Protein AF-A0A524BIB5-F1 (afdb_monomer)

pLDDT: mean 93.96, std 9.49, range [48.97, 98.44]

Radius of gyration: 13.24 Å; Cα contacts (8 Å, |Δi|>4): 58; chains: 1; bounding box: 42×23×29 Å

Structure (mmCIF, N/CA/C/O backbone):
data_AF-A0A524BIB5-F1
#
_entry.id   AF-A0A524BIB5-F1
#
loop_
_atom_site.group_PDB
_atom_site.id
_atom_site.type_symbol
_atom_site.label_atom_id
_atom_site.label_alt_id
_atom_site.label_comp_id
_atom_site.label_asym_id
_atom_site.label_entity_id
_atom_site.label_seq_id
_atom_site.pdbx_PDB_ins_code
_atom_site.Cartn_x
_atom_site.Cartn_y
_atom_site.Cartn_z
_atom_site.occupancy
_atom_site.B_iso_or_equiv
_atom_site.auth_seq_id
_atom_site.auth_comp_id
_atom_site.auth_asym_id
_atom_site.auth_atom_id
_atom_site.pdbx_PDB_model_num
ATOM 1 N N . MET A 1 1 ? -30.619 3.531 13.557 1.00 48.97 1 MET A N 1
ATOM 2 C CA . MET A 1 1 ? -29.252 3.996 13.859 1.00 48.97 1 MET A CA 1
ATOM 3 C C . MET A 1 1 ? -28.468 3.837 12.573 1.00 48.97 1 MET A C 1
ATOM 5 O O . MET A 1 1 ? -28.447 2.732 12.048 1.00 48.97 1 MET A O 1
ATOM 9 N N . THR A 1 2 ? -27.980 4.919 11.974 1.00 51.66 2 THR A N 1
ATOM 10 C CA . THR A 1 2 ? -27.073 4.817 10.822 1.00 51.66 2 THR A CA 1
ATOM 11 C C . THR A 1 2 ? -25.827 4.083 11.293 1.00 51.66 2 THR A C 1
ATOM 13 O O . THR A 1 2 ? -25.245 4.511 12.283 1.00 51.66 2 THR A O 1
ATOM 16 N N . ALA A 1 3 ? -25.468 2.965 10.660 1.00 66.81 3 ALA A N 1
ATOM 17 C CA . ALA A 1 3 ? -24.199 2.307 10.948 1.00 66.81 3 ALA A CA 1
ATOM 18 C C . ALA A 1 3 ? -23.072 3.330 10.751 1.00 66.81 3 ALA A C 1
ATOM 20 O O . ALA A 1 3 ? -23.032 3.999 9.710 1.00 66.81 3 ALA A O 1
ATOM 21 N N . ASP A 1 4 ? -22.217 3.493 11.759 1.00 85.75 4 ASP A N 1
ATOM 22 C CA . ASP A 1 4 ? -21.054 4.361 11.638 1.00 85.75 4 ASP A CA 1
ATOM 23 C C . ASP A 1 4 ? -20.147 3.789 10.547 1.00 85.75 4 ASP A C 1
ATOM 25 O O . ASP A 1 4 ? -19.847 2.596 10.519 1.00 85.75 4 ASP A O 1
ATOM 29 N N . ARG A 1 5 ? -19.796 4.631 9.573 1.00 92.62 5 ARG A N 1
ATOM 30 C CA . ARG A 1 5 ? -18.927 4.230 8.464 1.00 92.62 5 ARG A CA 1
ATOM 31 C C . ARG A 1 5 ? -17.499 4.132 8.977 1.00 92.62 5 ARG A C 1
ATOM 33 O O . ARG A 1 5 ? -17.028 5.091 9.588 1.00 92.62 5 ARG A O 1
ATOM 40 N N . THR A 1 6 ? -16.802 3.052 8.644 1.00 93.50 6 THR A N 1
ATOM 41 C CA . THR A 1 6 ? -15.351 2.986 8.828 1.00 93.50 6 THR A CA 1
ATOM 42 C C . THR A 1 6 ? -14.692 4.073 7.967 1.00 93.50 6 THR A C 1
ATOM 44 O O . THR A 1 6 ? -15.001 4.178 6.774 1.00 93.50 6 THR A O 1
ATOM 47 N N . PRO A 1 7 ? -13.857 4.951 8.541 1.00 96.81 7 PRO A N 1
ATOM 48 C CA . PRO A 1 7 ? -13.115 5.943 7.771 1.00 96.81 7 PRO A CA 1
ATOM 49 C C . PRO A 1 7 ? -12.021 5.274 6.925 1.00 96.81 7 PRO A C 1
ATOM 51 O O . PRO A 1 7 ? -11.398 4.313 7.362 1.00 96.81 7 PRO A O 1
ATOM 54 N N . LEU A 1 8 ? -11.755 5.826 5.737 1.00 97.06 8 LEU A N 1
ATOM 55 C CA . LEU A 1 8 ? -10.716 5.355 4.814 1.00 97.06 8 LEU A CA 1
ATOM 56 C C . LEU A 1 8 ? -9.599 6.395 4.682 1.00 97.06 8 LEU A C 1
ATOM 58 O O . LEU A 1 8 ? -9.847 7.530 4.266 1.00 97.06 8 LEU A O 1
ATOM 62 N N . MET A 1 9 ? -8.363 5.983 4.952 1.00 97.75 9 MET A N 1
ATOM 63 C CA . MET A 1 9 ? -7.150 6.768 4.739 1.00 97.75 9 MET A CA 1
ATOM 64 C C . MET A 1 9 ? -6.451 6.302 3.459 1.00 97.75 9 MET A C 1
ATOM 66 O O . MET A 1 9 ? -5.790 5.267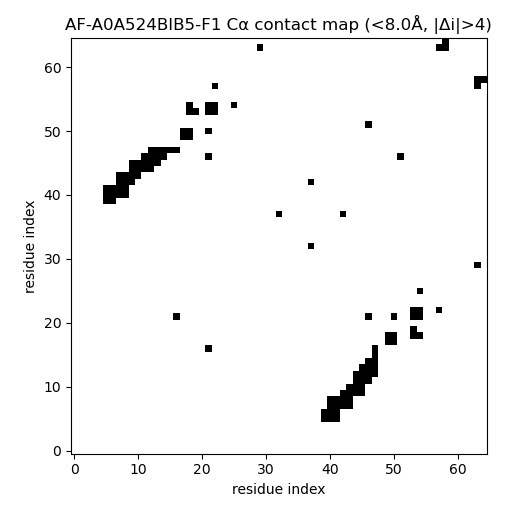 3.435 1.00 97.75 9 MET A O 1
ATOM 70 N N . ALA A 1 10 ? -6.597 7.078 2.381 1.00 98.25 10 ALA A N 1
ATOM 71 C CA . ALA A 1 10 ? -6.046 6.755 1.064 1.00 98.25 10 ALA A CA 1
ATOM 72 C C . ALA A 1 10 ? -4.810 7.613 0.725 1.00 98.25 10 ALA A C 1
ATOM 74 O O . ALA A 1 10 ? -4.916 8.792 0.379 1.00 98.25 10 ALA A O 1
ATOM 75 N N . GLY A 1 11 ? -3.622 7.015 0.800 1.00 97.81 11 GLY A N 1
A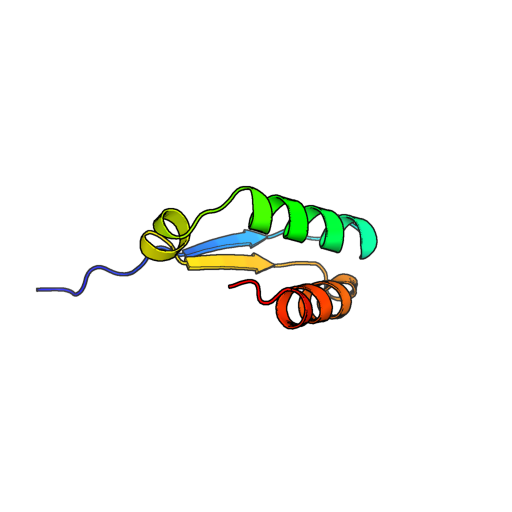TOM 76 C CA . GLY A 1 11 ? -2.346 7.650 0.483 1.00 97.81 11 GLY A CA 1
ATOM 77 C C . GLY A 1 11 ? -2.056 7.670 -1.016 1.00 97.81 11 GLY A C 1
ATOM 78 O O . GLY A 1 11 ? -1.482 6.723 -1.546 1.00 97.81 11 GLY A O 1
ATOM 79 N N . ASN A 1 12 ? -2.403 8.765 -1.699 1.00 98.25 12 ASN A N 1
ATOM 80 C CA . ASN A 1 12 ? -2.067 8.972 -3.112 1.00 98.25 12 ASN A CA 1
ATOM 81 C C . ASN A 1 12 ? -0.631 9.466 -3.299 1.00 98.25 12 ASN A C 1
ATOM 83 O O . ASN A 1 12 ? -0.317 10.623 -3.013 1.00 98.25 12 ASN A O 1
ATOM 87 N N . TRP A 1 13 ? 0.221 8.598 -3.841 1.00 98.06 13 TRP A N 1
ATOM 88 C CA . TRP A 1 13 ? 1.641 8.870 -4.059 1.00 98.06 13 TRP A CA 1
ATOM 89 C C . TRP A 1 13 ? 1.896 9.730 -5.296 1.00 98.06 13 TRP A C 1
ATOM 91 O O . TRP A 1 13 ? 2.984 10.286 -5.462 1.00 98.06 13 TRP A O 1
ATOM 101 N N . LYS A 1 14 ? 0.872 9.908 -6.139 1.00 97.62 14 LYS A N 1
ATOM 102 C CA . LYS A 1 14 ? 0.948 10.608 -7.423 1.00 97.62 14 LYS A CA 1
ATOM 103 C C . LYS A 1 14 ? 2.061 9.990 -8.277 1.00 97.62 14 LYS A C 1
ATOM 105 O O . LYS A 1 14 ? 2.139 8.775 -8.381 1.00 97.62 14 LYS A O 1
ATOM 110 N N . MET A 1 15 ? 2.901 10.810 -8.902 1.00 97.44 15 MET A N 1
ATOM 111 C CA . MET A 1 15 ? 4.029 10.357 -9.716 1.00 97.44 15 MET A CA 1
ATOM 112 C C . MET A 1 15 ? 5.342 10.532 -8.944 1.00 97.44 15 MET A C 1
ATOM 114 O O . MET A 1 15 ? 6.216 11.288 -9.356 1.00 97.44 15 MET A O 1
ATOM 118 N N . ASN A 1 16 ? 5.434 9.884 -7.783 1.00 97.38 16 ASN A N 1
ATOM 119 C CA . ASN A 1 16 ? 6.637 9.855 -6.955 1.00 97.38 16 ASN A CA 1
ATOM 120 C C . ASN A 1 16 ? 7.022 8.412 -6.661 1.00 97.38 16 ASN A C 1
ATOM 122 O O . ASN A 1 16 ? 6.154 7.543 -6.649 1.00 97.38 16 ASN A O 1
ATOM 126 N N . MET A 1 17 ? 8.296 8.238 -6.314 1.00 97.12 17 MET A N 1
ATOM 127 C CA . MET A 1 17 ? 8.945 6.967 -6.013 1.00 97.12 17 MET A CA 1
ATOM 128 C C . MET A 1 17 ? 9.193 6.076 -7.228 1.00 97.12 17 MET A C 1
ATOM 130 O O . MET A 1 17 ? 8.558 6.187 -8.275 1.00 97.12 17 MET A O 1
ATOM 134 N N . ASN A 1 18 ? 10.187 5.212 -7.070 1.00 97.69 18 ASN A N 1
ATOM 135 C CA . ASN A 1 18 ? 10.378 4.024 -7.884 1.00 97.69 18 ASN A CA 1
ATOM 136 C C . ASN A 1 18 ? 10.005 2.760 -7.090 1.00 97.69 18 ASN A C 1
ATOM 138 O O . ASN A 1 18 ? 9.869 2.790 -5.866 1.00 97.69 18 ASN A O 1
ATOM 142 N N . HIS A 1 19 ? 9.940 1.621 -7.777 1.00 97.44 19 HIS A N 1
ATOM 143 C CA . HIS A 1 19 ? 9.538 0.346 -7.181 1.00 97.44 19 HIS A CA 1
ATOM 144 C C . HIS A 1 19 ? 10.359 -0.124 -5.958 1.00 97.44 19 HIS A C 1
ATOM 146 O O . HIS A 1 19 ? 9.818 -0.852 -5.127 1.00 97.44 19 HIS A O 1
ATOM 152 N N . PHE A 1 20 ? 11.619 0.297 -5.781 1.00 98.06 20 PHE A N 1
ATOM 153 C CA . PHE A 1 20 ? 12.388 0.004 -4.560 1.00 98.06 20 PHE A CA 1
ATOM 154 C C . PHE A 1 20 ? 11.963 0.889 -3.383 1.00 98.06 20 PHE A C 1
ATOM 156 O O . PHE A 1 20 ? 11.816 0.412 -2.258 1.00 98.06 20 PHE A O 1
ATOM 163 N N . GLU A 1 21 ? 11.749 2.180 -3.639 1.00 98.06 21 GLU A N 1
ATOM 164 C CA . GLU A 1 21 ? 11.275 3.138 -2.632 1.00 98.06 21 GLU A CA 1
ATOM 165 C C . GLU A 1 21 ? 9.849 2.803 -2.183 1.00 98.06 21 GLU A C 1
ATOM 167 O O . GLU A 1 21 ? 9.545 2.883 -0.994 1.00 98.06 21 GLU A O 1
ATOM 172 N N . ALA A 1 22 ? 9.011 2.349 -3.116 1.00 98.00 22 ALA A N 1
ATOM 173 C CA . ALA A 1 22 ? 7.669 1.845 -2.861 1.00 98.00 22 ALA A CA 1
ATOM 174 C C . ALA A 1 22 ? 7.658 0.672 -1.868 1.00 98.00 22 ALA A C 1
ATOM 176 O O . ALA A 1 22 ? 6.929 0.716 -0.876 1.00 98.00 22 ALA A O 1
ATOM 177 N N . ILE A 1 23 ? 8.498 -0.348 -2.096 1.00 97.75 23 ILE A N 1
ATOM 178 C CA . ILE A 1 23 ? 8.660 -1.487 -1.175 1.00 97.75 23 ILE A CA 1
ATOM 179 C C . ILE A 1 23 ? 9.067 -0.983 0.210 1.00 97.75 23 ILE A C 1
ATOM 181 O O . ILE A 1 23 ? 8.423 -1.310 1.206 1.00 97.75 23 ILE A O 1
ATOM 185 N N . ALA A 1 24 ? 10.106 -0.146 0.274 1.00 97.88 24 ALA A N 1
ATOM 186 C CA . ALA A 1 24 ? 10.617 0.366 1.540 1.00 97.88 24 ALA A CA 1
ATOM 187 C C . ALA A 1 24 ? 9.572 1.202 2.297 1.00 97.88 24 ALA A C 1
ATOM 189 O O . ALA A 1 24 ? 9.523 1.161 3.527 1.00 97.88 24 ALA A O 1
ATOM 190 N N . LEU A 1 25 ? 8.734 1.967 1.590 1.00 97.62 25 LEU A N 1
ATOM 191 C CA . LEU A 1 25 ? 7.658 2.742 2.201 1.00 97.62 25 LEU A CA 1
ATOM 192 C C . LEU A 1 25 ? 6.557 1.838 2.762 1.00 97.62 25 LEU A C 1
ATOM 194 O O . LEU A 1 25 ? 6.147 2.045 3.901 1.00 97.62 25 LEU A O 1
ATOM 198 N N . VAL A 1 26 ? 6.109 0.826 2.012 1.00 97.12 26 VAL A N 1
ATOM 199 C CA . VAL A 1 26 ? 5.090 -0.116 2.506 1.00 97.12 26 VAL A CA 1
ATOM 200 C C . VAL A 1 26 ? 5.599 -0.898 3.715 1.00 97.12 26 VAL A C 1
ATOM 202 O O . VAL A 1 26 ? 4.881 -0.995 4.702 1.00 97.12 26 VAL A O 1
ATOM 205 N N . GLN A 1 27 ? 6.853 -1.356 3.710 1.00 96.88 27 GLN A N 1
ATOM 206 C CA . GLN A 1 27 ? 7.455 -2.014 4.879 1.00 96.88 27 GLN A CA 1
ATOM 207 C C . GLN A 1 27 ? 7.494 -1.096 6.108 1.00 96.88 27 GLN A C 1
ATOM 209 O O . GLN A 1 27 ? 7.190 -1.522 7.220 1.00 96.88 27 GLN A O 1
ATOM 214 N N . LYS A 1 28 ? 7.831 0.188 5.922 1.00 97.06 28 LYS A N 1
ATOM 215 C CA . LYS A 1 28 ? 7.803 1.175 7.013 1.00 97.06 28 LYS A CA 1
ATOM 216 C C . LYS A 1 28 ? 6.392 1.408 7.546 1.00 97.06 28 LYS A C 1
ATOM 218 O O . LYS A 1 28 ? 6.238 1.548 8.753 1.00 97.06 28 LYS A O 1
ATOM 223 N N . LEU A 1 29 ? 5.386 1.453 6.670 1.00 96.38 29 LEU A N 1
ATOM 224 C CA . LEU A 1 29 ? 3.984 1.587 7.072 1.00 96.38 29 LEU A CA 1
ATOM 225 C C . LEU A 1 29 ? 3.516 0.359 7.857 1.00 96.38 29 LEU A C 1
ATOM 227 O O . LEU A 1 29 ? 2.981 0.520 8.949 1.00 96.38 29 LEU A O 1
ATOM 231 N N . ALA A 1 30 ? 3.792 -0.845 7.355 1.00 94.44 30 ALA A N 1
ATOM 232 C CA . ALA A 1 30 ? 3.438 -2.095 8.022 1.00 94.44 30 ALA A CA 1
ATOM 233 C C . ALA A 1 30 ? 4.100 -2.236 9.403 1.00 94.44 30 ALA A C 1
ATOM 235 O O . ALA A 1 30 ? 3.495 -2.779 10.317 1.00 94.44 30 ALA A O 1
ATOM 236 N N . PHE A 1 31 ? 5.321 -1.716 9.577 1.00 95.06 31 PHE A N 1
ATOM 237 C CA . PHE A 1 31 ? 5.999 -1.700 10.876 1.00 95.06 31 PHE A CA 1
ATOM 238 C C . PHE A 1 31 ? 5.453 -0.635 11.842 1.00 95.06 31 PHE A C 1
ATOM 240 O O . PHE A 1 31 ? 5.516 -0.813 13.056 1.00 95.06 31 PHE A O 1
ATOM 247 N N . ALA A 1 32 ? 4.978 0.498 11.322 1.00 97.06 32 ALA A N 1
ATOM 248 C CA . ALA A 1 32 ? 4.509 1.614 12.141 1.00 97.06 32 ALA A CA 1
ATOM 249 C C . ALA A 1 32 ? 3.058 1.450 12.616 1.00 97.06 32 ALA A C 1
ATOM 251 O O . ALA A 1 32 ? 2.719 1.955 13.685 1.00 97.06 32 ALA A O 1
ATOM 252 N N . LEU A 1 33 ? 2.216 0.784 11.822 1.00 95.75 33 LEU A N 1
ATOM 253 C CA . LEU A 1 33 ? 0.805 0.556 12.124 1.00 95.75 33 LEU A CA 1
ATOM 254 C C . LEU A 1 33 ? 0.616 -0.724 12.941 1.00 95.75 33 LEU A C 1
ATOM 256 O O . LEU A 1 33 ? 1.282 -1.730 12.706 1.00 95.75 33 LEU A O 1
ATOM 260 N N . ASN A 1 34 ? -0.318 -0.689 13.886 1.00 95.38 34 ASN A N 1
ATOM 261 C CA . ASN A 1 34 ? -0.694 -1.831 14.716 1.00 95.38 34 ASN A CA 1
ATOM 262 C C . ASN A 1 34 ? -2.170 -2.216 14.505 1.00 95.38 34 ASN A C 1
ATOM 264 O O . ASN A 1 34 ? -2.917 -1.523 13.819 1.00 95.38 34 ASN A O 1
ATOM 268 N N . ASP A 1 35 ? -2.607 -3.320 15.114 1.00 94.25 35 ASP A N 1
ATOM 269 C CA . ASP A 1 35 ? -3.967 -3.844 14.932 1.00 94.25 35 ASP A CA 1
ATOM 270 C C . ASP A 1 35 ? -5.072 -2.851 15.329 1.00 94.25 35 ASP A C 1
ATOM 272 O O . ASP A 1 35 ? -6.109 -2.810 14.671 1.00 94.25 35 ASP A O 1
ATOM 276 N N . GLN A 1 36 ? -4.849 -2.007 16.345 1.00 95.81 36 GLN A N 1
ATOM 277 C CA . GLN A 1 36 ? -5.834 -1.002 16.764 1.00 95.81 36 GLN A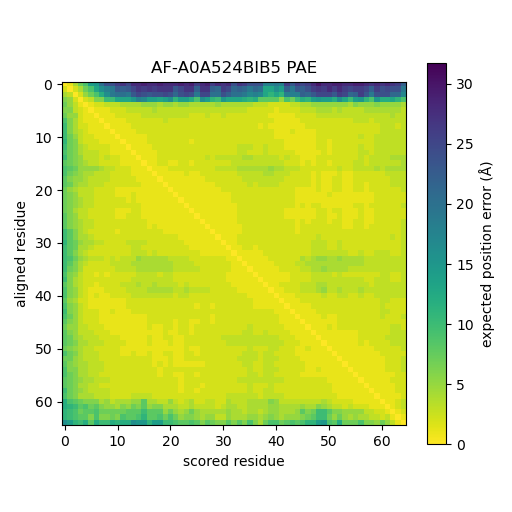 CA 1
ATOM 278 C C . GLN A 1 36 ? -6.027 0.079 15.695 1.00 95.81 36 GLN A C 1
ATOM 280 O O . GLN A 1 36 ? -7.130 0.606 15.548 1.00 95.81 36 GLN A O 1
ATOM 285 N N . ASP A 1 37 ? -4.978 0.393 14.928 1.00 95.94 37 ASP A N 1
ATOM 286 C CA . ASP A 1 37 ? -5.072 1.343 13.819 1.00 95.94 37 ASP A CA 1
ATOM 287 C C . ASP A 1 37 ? -5.973 0.777 12.711 1.00 95.94 37 ASP A C 1
ATOM 289 O O . ASP A 1 37 ? -6.876 1.470 12.243 1.00 95.94 37 ASP A O 1
ATOM 293 N N . TYR A 1 38 ? -5.792 -0.500 12.354 1.00 94.25 38 TYR A N 1
ATOM 294 C CA . TYR A 1 38 ? -6.616 -1.190 11.350 1.00 94.25 38 TYR A CA 1
ATOM 295 C C . TYR A 1 38 ? -8.055 -1.469 11.816 1.00 94.25 38 TYR A C 1
ATOM 297 O O . TYR A 1 38 ? -8.949 -1.630 10.989 1.00 94.25 38 TYR A O 1
ATOM 305 N N . GLU A 1 39 ? -8.307 -1.537 13.126 1.00 94.25 39 GLU A N 1
ATO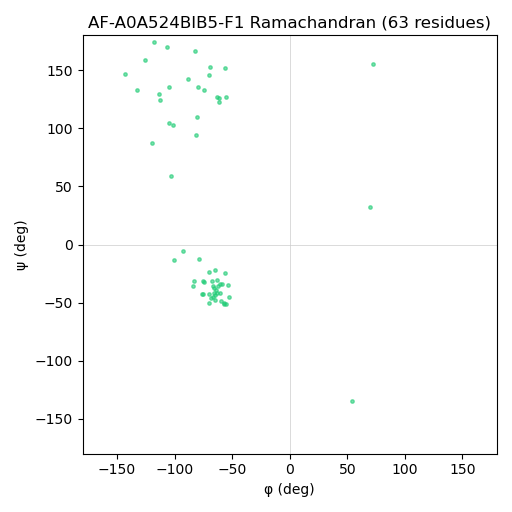M 306 C CA . GLU A 1 39 ? -9.670 -1.605 13.673 1.00 94.25 39 GLU A CA 1
ATOM 307 C C . GLU A 1 39 ? -10.395 -0.256 13.596 1.00 94.25 39 GLU A C 1
ATOM 309 O O . GLU A 1 39 ? -11.617 -0.212 13.442 1.00 94.25 39 GLU A O 1
ATOM 314 N N . ALA A 1 40 ? -9.653 0.848 13.707 1.00 94.50 40 ALA A N 1
ATOM 315 C CA . ALA A 1 40 ? -10.215 2.191 13.692 1.00 94.50 40 ALA A CA 1
ATOM 316 C C . ALA A 1 40 ? -10.436 2.733 12.272 1.00 94.50 40 ALA A C 1
ATOM 318 O O . ALA A 1 40 ? -11.396 3.480 12.052 1.00 94.50 40 ALA A O 1
ATOM 319 N N . VAL A 1 41 ? -9.547 2.409 11.323 1.00 96.19 41 VAL A N 1
ATOM 320 C CA . VAL A 1 41 ? -9.557 2.966 9.963 1.00 96.19 41 VAL A CA 1
ATOM 321 C C . VAL A 1 41 ? -9.150 1.931 8.908 1.00 96.19 41 VAL A C 1
ATOM 323 O O . VAL A 1 41 ? -8.260 1.115 9.129 1.00 96.19 41 VAL A O 1
ATOM 326 N N . ASP A 1 42 ? -9.726 2.037 7.711 1.00 96.44 42 ASP A N 1
ATOM 327 C CA . ASP A 1 42 ? -9.220 1.341 6.528 1.00 96.44 42 ASP A CA 1
ATOM 328 C C . ASP A 1 42 ? -8.015 2.107 5.959 1.00 96.44 42 ASP A C 1
ATOM 330 O O . ASP A 1 42 ? -8.059 3.334 5.806 1.00 96.44 42 ASP A O 1
ATOM 334 N N . VAL A 1 43 ? -6.942 1.401 5.595 1.00 96.69 43 VAL A N 1
ATOM 335 C CA . VAL A 1 43 ? -5.718 1.996 5.031 1.00 96.69 43 VAL A CA 1
ATOM 336 C C . VAL A 1 43 ? -5.556 1.561 3.579 1.00 96.69 43 VAL A C 1
ATOM 338 O O . VAL A 1 43 ? -5.615 0.382 3.254 1.00 96.69 43 VAL A O 1
ATOM 341 N N . CYS A 1 44 ? -5.334 2.518 2.679 1.00 96.50 44 CYS A N 1
ATOM 342 C CA . CYS A 1 44 ? -5.109 2.254 1.262 1.00 96.50 44 CYS A CA 1
ATOM 343 C C . CYS A 1 44 ? -3.901 3.048 0.759 1.00 96.50 44 CYS A C 1
ATOM 345 O O . CYS A 1 44 ? -3.795 4.252 0.992 1.00 96.50 44 CYS A O 1
ATOM 347 N N . VAL A 1 45 ? -3.002 2.393 0.024 1.00 96.88 45 VAL A N 1
ATOM 348 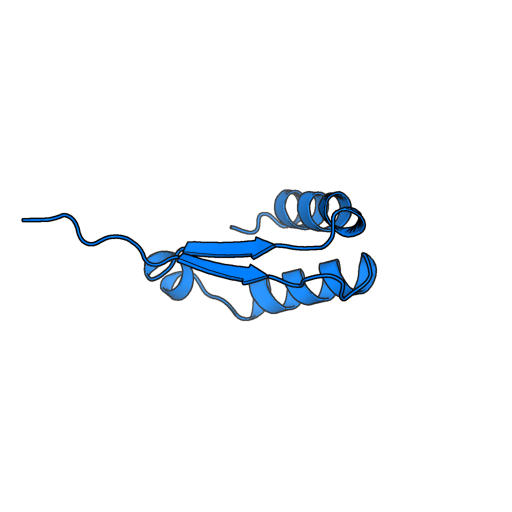C CA . VAL A 1 45 ? -1.914 3.052 -0.710 1.00 96.88 45 VAL A CA 1
ATOM 349 C C . VAL A 1 45 ? -2.240 3.082 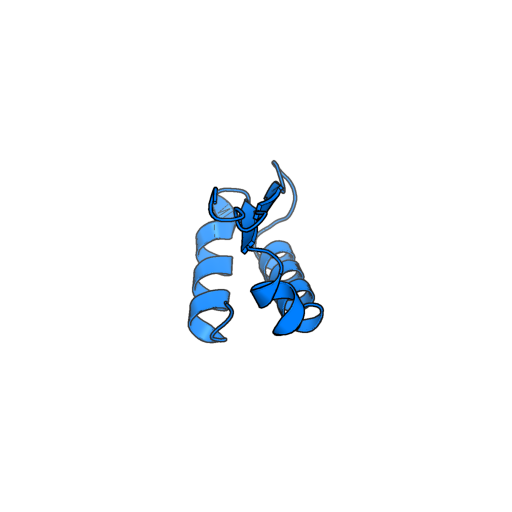-2.200 1.00 96.88 45 VAL A C 1
ATOM 351 O O . VAL A 1 45 ? -2.687 2.088 -2.767 1.00 96.88 45 VAL A O 1
ATOM 354 N N . ILE A 1 46 ? -2.023 4.229 -2.844 1.00 98.25 46 ILE A N 1
ATOM 355 C CA . ILE A 1 46 ? -2.279 4.429 -4.276 1.00 98.25 46 ILE A CA 1
ATOM 356 C C . ILE A 1 46 ? -0.941 4.797 -4.940 1.00 98.25 46 ILE A C 1
ATOM 358 O O . ILE A 1 46 ? -0.599 5.985 -5.021 1.00 98.25 46 ILE A O 1
ATOM 362 N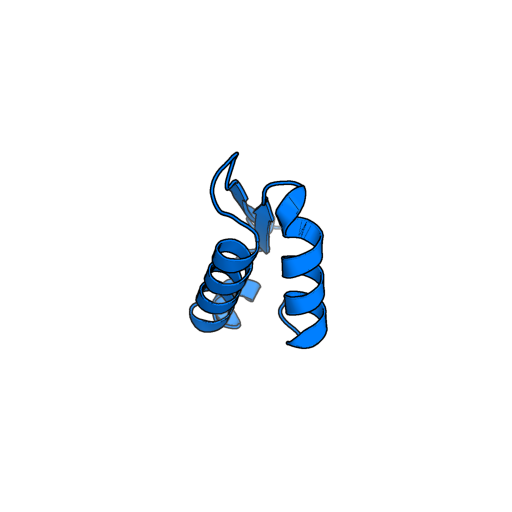 N . PRO A 1 47 ? -0.157 3.786 -5.357 1.00 98.12 47 PRO A N 1
ATOM 363 C CA . PRO A 1 47 ? 1.150 3.962 -5.982 1.00 98.12 47 PRO A CA 1
ATOM 364 C C . PRO A 1 47 ? 1.051 4.274 -7.490 1.00 98.12 47 PRO A C 1
ATOM 366 O O . PRO A 1 47 ? 0.003 4.044 -8.104 1.00 98.12 47 PRO A O 1
ATOM 369 N N . PRO A 1 48 ? 2.147 4.727 -8.133 1.00 98.38 48 PRO A N 1
ATOM 370 C CA . PRO A 1 48 ? 2.280 4.680 -9.588 1.00 98.38 48 PRO A CA 1
ATOM 371 C C . PRO A 1 48 ? 2.111 3.255 -10.142 1.00 98.38 48 PRO A C 1
ATOM 373 O O . PRO A 1 48 ? 2.463 2.269 -9.493 1.00 98.38 48 PRO A O 1
ATOM 376 N N . PHE A 1 49 ? 1.648 3.134 -11.392 1.00 98.44 49 PHE A N 1
ATOM 377 C CA . PHE A 1 49 ? 1.423 1.832 -12.042 1.00 98.44 49 PHE A CA 1
ATOM 378 C C . PHE A 1 49 ? 2.647 0.905 -12.034 1.00 98.44 49 PHE A C 1
ATOM 380 O O . PHE A 1 49 ? 2.492 -0.309 -11.918 1.00 98.44 49 PHE A O 1
ATOM 387 N N . THR A 1 50 ? 3.854 1.463 -12.152 1.00 98.12 50 THR A N 1
ATOM 388 C CA . THR A 1 50 ? 5.117 0.708 -12.191 1.00 98.12 50 THR A CA 1
ATOM 389 C C . THR A 1 50 ? 5.428 -0.028 -10.895 1.00 98.12 50 THR A C 1
ATOM 391 O O . THR A 1 50 ? 6.159 -1.015 -10.923 1.00 98.12 50 THR A O 1
ATOM 394 N N . ASP A 1 51 ? 4.851 0.409 -9.778 1.00 98.25 51 ASP A N 1
ATOM 395 C CA . ASP A 1 51 ? 5.208 -0.089 -8.451 1.00 98.25 51 ASP A CA 1
ATOM 396 C C . ASP A 1 51 ? 4.198 -1.129 -7.943 1.00 98.25 51 ASP A C 1
ATOM 398 O O . ASP A 1 51 ? 4.487 -1.875 -7.006 1.00 98.25 51 ASP A O 1
ATOM 402 N N . LEU A 1 52 ? 3.031 -1.232 -8.597 1.00 97.88 52 LEU A N 1
ATOM 403 C CA . LEU A 1 52 ? 1.934 -2.123 -8.203 1.00 97.88 52 LEU A CA 1
ATOM 404 C C . LEU A 1 52 ? 2.391 -3.568 -8.027 1.00 97.88 52 LEU A C 1
ATOM 406 O O . LEU A 1 52 ? 2.042 -4.204 -7.037 1.00 97.88 52 LEU A O 1
ATOM 410 N N . ARG A 1 53 ? 3.189 -4.091 -8.967 1.00 98.00 53 ARG A N 1
ATOM 411 C CA . ARG A 1 53 ? 3.634 -5.486 -8.894 1.00 98.00 53 ARG A CA 1
ATOM 412 C C . ARG A 1 53 ? 4.554 -5.725 -7.700 1.00 98.00 53 ARG A C 1
ATOM 414 O O . ARG A 1 53 ? 4.403 -6.737 -7.027 1.00 98.00 53 ARG A O 1
ATOM 421 N N . SER A 1 54 ? 5.476 -4.803 -7.442 1.00 97.56 54 SER A N 1
ATOM 422 C CA . SER A 1 54 ? 6.429 -4.892 -6.334 1.00 97.56 54 SER A CA 1
ATOM 423 C C . SER A 1 54 ? 5.734 -4.842 -4.976 1.00 97.56 54 SER A C 1
ATOM 425 O O . SER A 1 54 ? 6.041 -5.646 -4.098 1.00 97.56 54 SER A O 1
ATOM 427 N N . ILE A 1 55 ? 4.759 -3.945 -4.824 1.00 96.75 55 ILE A N 1
ATOM 428 C CA . ILE A 1 55 ? 3.977 -3.822 -3.591 1.00 96.75 55 ILE A CA 1
ATOM 429 C C . ILE A 1 55 ? 3.049 -5.023 -3.407 1.00 96.75 55 ILE A C 1
ATOM 431 O O . ILE A 1 55 ? 2.979 -5.557 -2.307 1.00 96.75 55 ILE A O 1
ATOM 435 N N . GLN A 1 56 ? 2.385 -5.492 -4.469 1.00 97.12 56 GLN A N 1
ATOM 436 C CA . GLN A 1 56 ? 1.527 -6.678 -4.399 1.00 97.12 56 GLN A CA 1
ATOM 437 C C . GLN A 1 56 ? 2.302 -7.882 -3.855 1.00 97.12 56 GLN A C 1
ATOM 439 O O . GLN A 1 56 ? 1.870 -8.514 -2.900 1.00 97.12 56 GLN A O 1
ATOM 444 N N . THR A 1 57 ? 3.470 -8.180 -4.435 1.00 97.06 57 THR A N 1
ATOM 445 C CA . THR A 1 57 ? 4.274 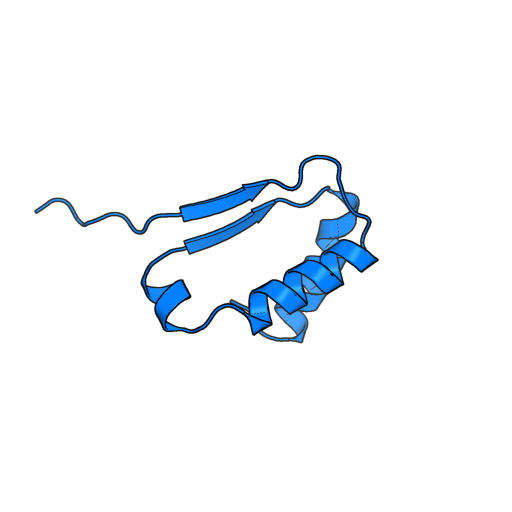-9.331 -4.002 1.00 97.06 57 THR A CA 1
ATOM 446 C C . THR A 1 57 ? 4.770 -9.207 -2.566 1.00 97.06 57 THR A C 1
ATOM 448 O O . THR A 1 57 ? 4.945 -10.224 -1.907 1.00 97.06 57 THR A O 1
ATOM 451 N N . LEU A 1 58 ? 4.999 -7.979 -2.092 1.00 96.44 58 LEU A N 1
ATOM 452 C CA . LEU A 1 58 ? 5.383 -7.713 -0.710 1.00 96.44 58 LEU A CA 1
ATOM 453 C C . LEU A 1 58 ? 4.211 -7.973 0.245 1.00 96.44 58 LEU A C 1
ATOM 455 O O . LEU A 1 58 ? 4.381 -8.701 1.214 1.00 96.44 58 LEU A O 1
ATOM 459 N N . ILE A 1 59 ? 3.032 -7.409 -0.041 1.00 95.06 59 ILE A N 1
ATOM 460 C CA . ILE A 1 59 ? 1.833 -7.576 0.795 1.00 95.06 59 ILE A CA 1
ATOM 461 C C . ILE A 1 59 ? 1.461 -9.058 0.900 1.00 95.06 59 ILE A C 1
ATOM 463 O O . ILE A 1 59 ? 1.295 -9.568 2.006 1.00 95.06 59 ILE A O 1
ATOM 467 N N . ASP A 1 60 ? 1.413 -9.759 -0.237 1.00 96.25 60 ASP A N 1
ATOM 468 C CA . ASP A 1 60 ? 1.083 -11.187 -0.285 1.00 96.25 60 ASP A CA 1
ATOM 469 C C . ASP A 1 60 ? 2.166 -12.055 0.386 1.00 96.25 60 ASP A C 1
ATOM 471 O O . ASP A 1 60 ? 1.855 -13.083 0.987 1.00 96.25 60 ASP A O 1
ATOM 475 N N . GLY A 1 61 ? 3.441 -11.667 0.263 1.00 95.12 61 GLY A N 1
ATOM 476 C CA . GLY A 1 61 ? 4.583 -12.419 0.787 1.00 95.12 61 GLY A CA 1
ATOM 477 C C . GLY A 1 61 ? 4.755 -12.305 2.302 1.00 95.12 61 GLY A C 1
ATOM 478 O O . GLY A 1 61 ? 4.994 -13.317 2.960 1.00 95.12 61 GLY A O 1
ATOM 479 N N . ASP A 1 62 ? 4.597 -11.097 2.846 1.00 91.88 62 ASP A N 1
ATOM 480 C CA . ASP A 1 62 ? 4.774 -10.816 4.276 1.00 91.88 62 ASP A CA 1
ATOM 481 C C . ASP A 1 62 ? 3.454 -10.911 5.068 1.00 91.88 62 ASP A C 1
ATOM 483 O O . ASP A 1 62 ? 3.460 -10.833 6.297 1.00 91.88 62 ASP A O 1
ATOM 487 N N . GLY A 1 63 ? 2.321 -11.118 4.384 1.00 90.00 63 GLY A N 1
ATOM 488 C CA . GLY A 1 63 ? 1.005 -11.263 5.008 1.00 90.00 63 GLY A CA 1
ATOM 489 C C . GLY A 1 63 ? 0.474 -9.961 5.609 1.00 90.00 63 GLY A C 1
ATOM 490 O O . GLY A 1 63 ? -0.202 -9.991 6.638 1.00 90.00 63 GLY A O 1
ATOM 491 N N . TYR A 1 64 ? 0.810 -8.823 4.996 1.00 87.31 64 TYR A N 1
ATOM 492 C CA . TYR A 1 64 ? 0.305 -7.518 5.424 1.00 87.31 64 TYR A CA 1
ATOM 493 C C . TYR A 1 64 ? -1.194 -7.379 5.137 1.00 87.31 64 TYR A C 1
ATOM 495 O O . TYR A 1 64 ? -1.733 -8.033 4.241 1.00 87.31 64 TYR A O 1
ATOM 503 N N . ARG A 1 65 ? -1.860 -6.542 5.937 1.00 69.19 65 ARG A N 1
ATOM 504 C CA . ARG A 1 65 ? -3.303 -6.297 5.872 1.00 69.19 65 ARG A CA 1
AT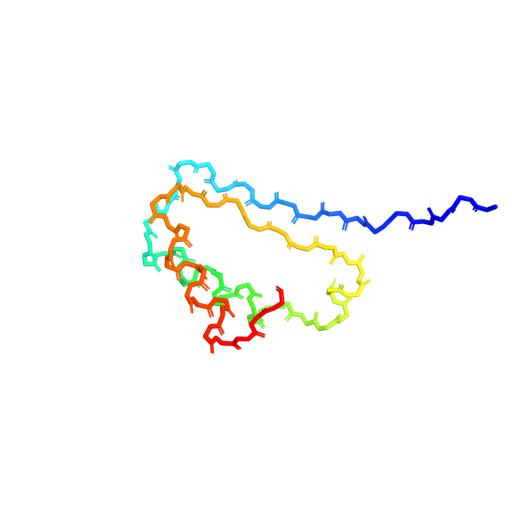OM 505 C C . ARG A 1 65 ? -3.636 -5.096 4.995 1.00 69.19 65 ARG A C 1
ATOM 507 O O . ARG A 1 65 ? -2.843 -4.128 5.005 1.00 69.19 65 ARG A O 1
#

Foldseek 3Di:
DPPDDAAEDEAEPDPDDAQVVLLVVVVVVQVVDDPVNVVRHHYHYHDPPRNVVSVVCSCVVVVGD

Mean predicted aligned error: 3.53 Å

Secondary structure (DSSP, 8-state):
-PPPPPPEEEEE--S---HHHHHHHHHHHHHH--HHHHHH-EEEEE--GGGHHHHHHHHHHHT--

Solvent-accessible surface area (backbone atoms only — not comparable to full-atom values): 4027 Å² total; per-residue (Å²): 129,82,78,82,74,77,47,75,49,74,48,72,48,55,98,50,80,53,46,67,53,47,41,55,49,53,53,52,50,62,71,71,54,53,72,70,52,61,73,64,29,47,80,43,79,42,69,36,82,85,27,49,65,52,43,49,55,46,36,71,68,74,67,60,133

Sequence (65 aa):
MTADRTPLMAGNWKMNMNHFEAIALVQKLAFALNDQDYEAVDVCVIPPFTDLRSIQTLIDGDGYR

Nearest PDB structures (foldseek):
  4y9a-assembly2_C  TM=9.998E-01  e=6.610E-08  Streptomyces coelicolor A3(2)
  3ta6-assembly1_A  TM=9.738E-01  e=3.475E-06  Mycobacterium tuberculosis H37Rv
  1m6j-assembly1_B  TM=8.969E-01  e=2.921E-02  Entamoeba histolytica
  8cxo-assembly1_A  TM=4.107E-01  e=7.087E+00  Mus musculus